Protein AF-A0AAV7VJG4-F1 (afdb_monomer_lite)

Radius of gyration: 14.64 Å; chains: 1; bounding box: 38×25×37 Å

Foldseek 3Di:
DDDPLPAPPPDAADEAEAEDEPDDLVVLLVVLLVVVPPPDDPSRYHYHYHYPDQDPSSVSSVVSNCVNCVVPPDDDDDHDDDD

Secondary structure (DSSP, 8-state):
---------SS--EEEEEEESS--HHHHHHHHHHHHT--S-TTTEEEEEEES--SGGGHHHHHHHHHHHTT-S----------

Organism: Pleurodeles waltl (NCBI:txid8319)

Sequence (83 aa):
MGSDSLTCSGKRKVALTISAYQEDPKYLKQCLVSARSIVYSQACLKIIMVIDGNSEEDRYMLDMFKEVFKEEKEIGTYIWGCF

Structure (mmCIF, N/CA/C/O backbone):
data_AF-A0AAV7VJG4-F1
#
_entry.id   AF-A0AAV7VJG4-F1
#
loop_
_atom_site.group_PDB
_atom_site.id
_atom_site.type_symbol
_atom_site.label_atom_id
_atom_site.label_alt_id
_atom_site.label_comp_id
_atom_site.label_asym_id
_atom_site.label_entity_id
_atom_site.label_seq_id
_atom_site.pdbx_PDB_ins_code
_atom_site.Cartn_x
_atom_site.Cartn_y
_atom_site.Cartn_z
_atom_site.occupancy
_atom_site.B_iso_or_equiv
_atom_site.auth_seq_id
_atom_site.auth_comp_id
_atom_site.auth_asym_id
_atom_site.auth_atom_id
_atom_site.pdbx_PDB_model_num
ATOM 1 N N . MET A 1 1 ? -15.791 18.792 22.508 1.00 37.09 1 MET A N 1
ATOM 2 C CA . MET A 1 1 ? -16.226 17.573 21.791 1.00 37.09 1 MET A CA 1
ATOM 3 C C . MET A 1 1 ? -14.965 16.769 21.539 1.00 37.09 1 MET A C 1
ATOM 5 O O . MET A 1 1 ? -14.154 17.186 20.727 1.00 37.09 1 MET A O 1
ATOM 9 N N . GLY A 1 2 ? -14.711 15.780 22.399 1.00 37.94 2 GLY A N 1
ATOM 10 C CA . GLY A 1 2 ? -13.439 15.062 22.466 1.00 37.94 2 GLY A CA 1
ATOM 11 C C . GLY A 1 2 ? -13.270 14.117 21.284 1.00 37.94 2 GLY A C 1
ATOM 12 O O . GLY A 1 2 ? -14.201 13.411 20.912 1.00 37.94 2 GLY A O 1
ATOM 13 N N . SER A 1 3 ? -12.088 14.154 20.687 1.00 48.22 3 SER A N 1
ATOM 14 C CA . SER A 1 3 ? -11.647 13.244 19.641 1.00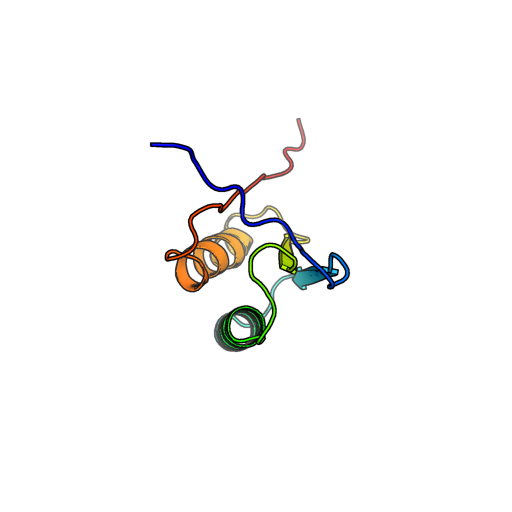 48.22 3 SER A CA 1
ATOM 15 C C . SER A 1 3 ? -11.461 11.854 20.247 1.00 48.22 3 SER A C 1
ATOM 17 O O . SER A 1 3 ? -10.429 11.583 20.858 1.00 48.22 3 SER A O 1
ATOM 19 N N . ASP A 1 4 ? -12.461 10.985 20.112 1.00 44.19 4 ASP A N 1
ATOM 20 C CA . ASP A 1 4 ? -12.321 9.577 20.473 1.00 44.19 4 ASP A CA 1
ATOM 21 C C . ASP A 1 4 ? -11.276 8.942 19.554 1.00 44.19 4 ASP A C 1
ATOM 23 O O . ASP A 1 4 ? -11.535 8.582 18.403 1.00 44.19 4 ASP A O 1
ATOM 27 N N . SER A 1 5 ? -10.056 8.818 20.072 1.00 54.06 5 SER A N 1
ATOM 28 C CA . SER A 1 5 ? -9.074 7.888 19.546 1.00 54.06 5 SER A CA 1
ATOM 29 C C . SER A 1 5 ? -9.706 6.501 19.620 1.00 54.06 5 SER A C 1
ATOM 31 O O . SER A 1 5 ? -9.823 5.936 20.710 1.00 54.06 5 SER A O 1
ATOM 33 N N . LEU A 1 6 ? -10.160 5.963 18.487 1.00 58.88 6 LEU A N 1
ATOM 34 C CA . LEU A 1 6 ? -10.615 4.580 18.394 1.00 58.88 6 LEU A CA 1
ATOM 35 C C . LEU A 1 6 ? -9.434 3.702 18.811 1.00 58.88 6 LEU A C 1
ATOM 37 O O . LEU A 1 6 ? -8.485 3.501 18.059 1.00 58.88 6 LEU A O 1
ATOM 41 N N . THR A 1 7 ? -9.433 3.254 20.059 1.00 61.81 7 THR A N 1
ATOM 42 C CA . THR A 1 7 ? -8.400 2.366 20.569 1.00 61.81 7 THR A CA 1
ATOM 43 C C . THR A 1 7 ? -8.705 0.957 20.086 1.00 61.81 7 THR A C 1
ATOM 45 O O . THR A 1 7 ? -9.858 0.536 19.982 1.00 61.81 7 THR A O 1
ATOM 48 N N . CYS A 1 8 ? -7.653 0.209 19.767 1.00 63.47 8 CYS A N 1
ATOM 49 C CA . CYS A 1 8 ? -7.753 -1.202 19.434 1.00 63.47 8 CYS A CA 1
ATOM 50 C C . CYS A 1 8 ? -8.119 -2.013 20.693 1.00 63.47 8 CYS A C 1
ATOM 52 O O . CYS A 1 8 ? -7.256 -2.633 21.311 1.00 63.47 8 CYS A O 1
ATOM 54 N N . SER A 1 9 ? -9.376 -1.948 21.138 1.00 66.12 9 SER A N 1
ATOM 55 C CA . SER A 1 9 ? -9.824 -2.644 22.345 1.00 66.12 9 SER A CA 1
ATOM 56 C C . SER A 1 9 ? -10.104 -4.115 22.028 1.00 66.12 9 SER A C 1
ATOM 58 O O . SER A 1 9 ? -10.946 -4.436 21.189 1.00 66.12 9 SER A O 1
ATOM 60 N N . GLY A 1 10 ? -9.348 -5.018 22.657 1.00 69.38 10 GLY A N 1
ATOM 61 C CA . GLY A 1 10 ? -9.560 -6.469 22.576 1.00 69.38 10 GLY A CA 1
ATOM 62 C C . GLY A 1 10 ? -9.022 -7.174 21.322 1.00 69.38 10 GLY A C 1
ATOM 63 O O . GLY A 1 10 ? -9.233 -8.376 21.177 1.00 69.38 10 GLY A O 1
ATOM 64 N N . LYS A 1 11 ? -8.313 -6.478 20.422 1.00 76.75 11 LYS A N 1
ATOM 65 C CA . LYS A 1 11 ? -7.664 -7.072 19.235 1.00 76.75 11 LYS A CA 1
ATOM 66 C C . LYS A 1 11 ? -6.167 -6.754 19.210 1.00 76.75 11 LYS A C 1
ATOM 68 O O . LYS A 1 11 ? -5.711 -5.799 19.832 1.00 76.75 11 LYS A O 1
ATOM 73 N N . ARG A 1 12 ? -5.378 -7.578 18.513 1.00 85.69 12 ARG A N 1
ATOM 74 C CA . ARG A 1 12 ? -3.948 -7.304 18.298 1.00 85.69 12 ARG A CA 1
ATOM 75 C C . ARG A 1 12 ? -3.788 -6.236 17.217 1.00 85.69 12 ARG A C 1
ATOM 77 O O . ARG A 1 12 ? -4.590 -6.155 16.299 1.00 85.69 12 ARG A O 1
ATOM 84 N N . LYS A 1 13 ? -2.745 -5.415 17.308 1.00 89.44 13 LYS A N 1
ATOM 85 C CA . LYS A 1 13 ? -2.377 -4.532 16.195 1.00 89.44 13 LYS A CA 1
ATOM 86 C C . LYS A 1 13 ? -1.696 -5.369 15.115 1.00 89.44 13 LYS A C 1
ATOM 88 O O . LYS A 1 13 ? -0.818 -6.168 15.434 1.00 89.44 13 LYS A O 1
ATOM 93 N N . VAL A 1 14 ? -2.108 -5.191 13.868 1.00 91.69 14 VAL A N 1
ATOM 94 C CA . VAL A 1 14 ? -1.596 -5.915 12.703 1.00 91.69 14 VAL A CA 1
ATOM 95 C C . VAL A 1 14 ? -1.130 -4.895 11.674 1.00 91.69 14 VAL A C 1
ATOM 97 O O . VAL A 1 14 ? -1.850 -3.948 11.363 1.00 91.69 14 VAL A O 1
ATOM 100 N N . ALA A 1 15 ? 0.074 -5.096 11.149 1.00 92.38 15 ALA A N 1
ATOM 101 C CA . ALA A 1 15 ? 0.568 -4.380 9.985 1.00 92.38 15 ALA A CA 1
ATOM 102 C C . ALA A 1 15 ? 0.606 -5.359 8.807 1.00 92.38 15 ALA A C 1
ATOM 104 O O . ALA A 1 15 ? 1.279 -6.386 8.885 1.00 92.38 15 ALA A O 1
ATOM 105 N N . LEU A 1 16 ? -0.148 -5.061 7.752 1.00 93.44 16 LEU A N 1
ATOM 106 C CA . LEU A 1 16 ? -0.083 -5.766 6.480 1.00 93.44 16 LEU A CA 1
ATOM 107 C C . LEU A 1 16 ? 0.905 -5.027 5.584 1.00 93.44 16 LEU A C 1
ATOM 109 O O . LEU A 1 16 ? 0.640 -3.897 5.176 1.00 93.44 16 LEU A O 1
ATOM 113 N N . THR A 1 17 ? 2.027 -5.669 5.283 1.00 94.88 17 THR A N 1
ATOM 114 C CA . THR A 1 1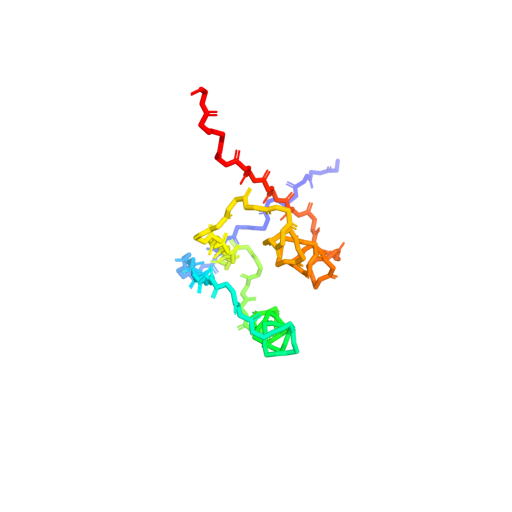7 ? 3.043 -5.111 4.392 1.00 94.88 17 THR A CA 1
ATOM 115 C C . THR A 1 17 ? 2.888 -5.698 2.994 1.00 94.88 17 THR A C 1
ATOM 117 O O . THR A 1 17 ? 2.814 -6.917 2.849 1.00 94.88 17 THR A O 1
ATOM 120 N N . ILE A 1 18 ? 2.853 -4.842 1.976 1.00 93.88 18 ILE A N 1
ATOM 121 C CA . ILE A 1 18 ? 2.794 -5.216 0.560 1.00 93.88 18 ILE A CA 1
ATOM 122 C C . ILE A 1 18 ? 4.052 -4.667 -0.108 1.00 93.88 18 ILE A C 1
ATOM 124 O O . ILE A 1 18 ? 4.209 -3.455 -0.232 1.00 93.88 18 ILE A O 1
ATOM 128 N N . SER A 1 19 ? 4.962 -5.549 -0.504 1.00 92.25 19 SER A N 1
ATOM 129 C CA . SER A 1 19 ? 6.124 -5.197 -1.322 1.00 92.25 19 SER A CA 1
ATOM 130 C C . SER A 1 19 ? 5.765 -5.323 -2.800 1.00 92.25 19 SER A C 1
ATOM 132 O O . SER A 1 19 ? 5.243 -6.364 -3.196 1.00 92.25 19 SER A O 1
ATOM 134 N N . ALA A 1 20 ? 6.052 -4.297 -3.595 1.00 90.12 20 ALA A N 1
ATOM 135 C CA . ALA A 1 20 ? 5.788 -4.279 -5.030 1.00 90.12 20 ALA A CA 1
ATOM 136 C C . ALA A 1 20 ? 7.002 -3.745 -5.806 1.00 90.12 20 ALA A C 1
ATOM 138 O O . ALA A 1 20 ? 7.661 -2.801 -5.367 1.00 90.12 20 ALA A O 1
ATOM 139 N N . TYR A 1 21 ? 7.268 -4.334 -6.971 1.00 89.38 21 TYR A N 1
ATOM 140 C CA . TYR A 1 21 ? 8.262 -3.866 -7.936 1.00 89.38 21 TYR A CA 1
ATOM 141 C C . TYR A 1 21 ? 7.778 -4.191 -9.346 1.00 89.38 21 TYR A C 1
ATOM 143 O O . TYR A 1 21 ? 7.552 -5.360 -9.643 1.00 89.38 21 TYR A O 1
ATOM 151 N N . GLN A 1 22 ? 7.602 -3.175 -10.197 1.00 87.19 22 GLN A N 1
ATOM 152 C CA . GLN A 1 22 ? 7.149 -3.343 -11.588 1.00 87.19 22 GLN A CA 1
ATOM 153 C C . GLN A 1 22 ? 5.936 -4.289 -11.754 1.00 87.19 22 GLN A C 1
ATOM 155 O O . GLN A 1 22 ? 5.856 -5.065 -12.704 1.00 87.19 22 GLN A O 1
ATOM 160 N N . GLU A 1 23 ? 4.987 -4.231 -10.817 1.00 87.94 23 GLU A N 1
ATOM 161 C CA . GLU A 1 23 ? 3.797 -5.088 -10.817 1.00 87.94 23 GLU A CA 1
ATOM 162 C C . GLU A 1 23 ? 2.816 -4.721 -11.940 1.00 87.94 23 GLU A C 1
ATOM 164 O O . GLU A 1 23 ? 2.766 -3.590 -12.417 1.00 87.94 23 GLU A O 1
ATOM 169 N N . ASP A 1 24 ? 1.961 -5.656 -12.355 1.00 91.25 24 ASP A N 1
ATOM 170 C CA . ASP A 1 24 ? 0.890 -5.305 -13.291 1.00 91.25 24 ASP A CA 1
ATOM 171 C C . ASP A 1 24 ? -0.117 -4.350 -12.603 1.00 91.25 24 ASP A C 1
ATOM 173 O O . ASP A 1 24 ? -0.652 -4.684 -11.536 1.00 91.25 24 ASP A O 1
ATOM 177 N N . PRO A 1 25 ? -0.451 -3.190 -13.205 1.00 91.19 25 PRO A N 1
ATOM 178 C CA . PRO A 1 25 ? -1.356 -2.211 -12.604 1.00 91.19 25 PRO A CA 1
ATOM 179 C C . PRO A 1 25 ? -2.733 -2.780 -12.226 1.00 91.19 25 PRO A C 1
ATOM 181 O O . PRO A 1 25 ? -3.334 -2.390 -11.221 1.00 91.19 25 PRO A O 1
ATOM 184 N N . LYS A 1 26 ? -3.267 -3.714 -13.018 1.00 93.75 26 LYS A N 1
ATOM 185 C CA . LYS A 1 26 ? -4.575 -4.323 -12.768 1.00 93.75 26 LYS A CA 1
ATOM 186 C C . LYS A 1 26 ? -4.510 -5.262 -11.567 1.00 93.75 26 LYS A C 1
ATOM 188 O O . LYS A 1 26 ? -5.412 -5.213 -10.725 1.00 93.75 26 LYS A O 1
ATOM 193 N N . TYR A 1 27 ? -3.465 -6.082 -11.469 1.00 92.75 27 TYR A N 1
ATOM 194 C CA . TYR A 1 27 ? -3.288 -6.994 -10.336 1.00 92.75 27 TYR A CA 1
ATOM 195 C C . TYR A 1 27 ? -2.960 -6.246 -9.046 1.00 92.75 27 TYR A C 1
ATOM 197 O O . TYR A 1 27 ? -3.561 -6.541 -8.010 1.00 92.75 27 TYR A O 1
ATOM 205 N N . LEU A 1 28 ? -2.117 -5.211 -9.113 1.00 93.25 28 LEU A N 1
ATOM 206 C CA . LEU A 1 28 ? -1.836 -4.344 -7.972 1.00 93.25 28 LEU A CA 1
ATOM 207 C C . LEU A 1 28 ? -3.125 -3.700 -7.446 1.00 93.25 28 LEU A C 1
ATOM 209 O O . LEU A 1 28 ? -3.419 -3.792 -6.253 1.00 93.25 28 LEU A O 1
ATOM 213 N N . LYS A 1 29 ? -3.961 -3.137 -8.330 1.00 94.25 29 LYS A N 1
ATOM 214 C CA . LYS A 1 29 ? -5.242 -2.533 -7.930 1.00 94.25 29 LYS A CA 1
ATOM 215 C C . LYS A 1 29 ? -6.159 -3.541 -7.243 1.00 94.25 29 LYS A C 1
ATOM 217 O O . LYS A 1 29 ? -6.742 -3.233 -6.205 1.00 94.25 29 LYS A O 1
ATOM 222 N N . GLN A 1 30 ? -6.282 -4.747 -7.798 1.00 95.19 30 GLN A N 1
ATOM 223 C CA . GLN A 1 30 ? -7.091 -5.817 -7.205 1.00 95.19 30 GLN A CA 1
ATOM 224 C C . GLN A 1 30 ? -6.562 -6.244 -5.830 1.00 95.19 30 GLN A C 1
ATOM 226 O O . GLN A 1 30 ? -7.356 -6.447 -4.907 1.00 95.19 30 GLN A O 1
ATOM 231 N N . CYS A 1 31 ? -5.240 -6.324 -5.669 1.00 94.25 31 CYS A N 1
ATOM 232 C CA . CYS A 1 31 ? -4.588 -6.630 -4.398 1.00 94.25 31 CYS A CA 1
ATOM 233 C C . CYS A 1 31 ? -4.890 -5.560 -3.338 1.00 94.25 31 CYS A C 1
ATOM 235 O O . CYS A 1 31 ? -5.358 -5.883 -2.245 1.00 94.25 31 CYS A O 1
ATOM 237 N N . LEU A 1 32 ? -4.727 -4.279 -3.681 1.00 94.06 32 LEU A N 1
ATOM 238 C CA . LEU A 1 32 ? -4.993 -3.163 -2.770 1.00 94.06 32 LEU A CA 1
ATOM 239 C C . LEU A 1 32 ? -6.477 -3.068 -2.388 1.00 94.06 32 LEU A C 1
ATOM 241 O O . LEU A 1 32 ? -6.802 -2.854 -1.220 1.00 94.06 32 LEU A O 1
ATOM 245 N N . VAL A 1 33 ? -7.391 -3.284 -3.342 1.00 94.12 33 VAL A N 1
ATOM 246 C CA . VAL A 1 33 ? -8.838 -3.338 -3.063 1.00 94.12 33 VAL A CA 1
ATOM 247 C C . VAL A 1 33 ? -9.168 -4.498 -2.122 1.00 94.12 33 VAL A C 1
ATOM 249 O O . VAL A 1 33 ? -9.956 -4.323 -1.190 1.00 94.12 33 VAL A O 1
ATOM 252 N N . SER A 1 34 ? -8.534 -5.655 -2.322 1.00 93.81 34 SER A N 1
ATOM 253 C CA . SER A 1 34 ? -8.697 -6.816 -1.442 1.00 93.81 34 SER A CA 1
ATOM 254 C C . SER A 1 34 ? -8.186 -6.514 -0.032 1.00 93.81 34 SER A C 1
ATOM 256 O O . SER A 1 34 ? -8.901 -6.762 0.938 1.00 93.81 34 SER A O 1
ATOM 258 N N . ALA A 1 35 ? -7.011 -5.889 0.092 1.00 92.62 35 ALA A N 1
ATOM 259 C CA . ALA A 1 35 ? -6.438 -5.473 1.371 1.00 92.62 35 ALA A CA 1
ATOM 260 C C . ALA A 1 35 ? -7.331 -4.463 2.114 1.00 92.62 35 ALA A C 1
ATOM 262 O O . ALA A 1 35 ? -7.567 -4.608 3.312 1.00 92.62 35 ALA A O 1
ATOM 263 N N . ARG A 1 36 ? -7.895 -3.482 1.400 1.00 89.94 36 ARG A N 1
ATOM 264 C CA . ARG A 1 36 ? -8.855 -2.515 1.957 1.00 89.94 36 ARG A CA 1
ATOM 265 C C . ARG A 1 36 ? -10.142 -3.183 2.450 1.00 89.94 36 ARG A C 1
ATOM 267 O O . ARG A 1 36 ? -10.734 -2.736 3.425 1.00 89.94 36 ARG A O 1
ATOM 274 N N . SER A 1 37 ? -10.585 -4.249 1.784 1.00 90.38 37 SER A N 1
ATOM 275 C CA . SER A 1 37 ? -11.809 -4.978 2.148 1.00 90.38 37 SER A CA 1
ATOM 276 C C . SER A 1 37 ? -11.661 -5.909 3.360 1.00 90.38 37 SER A C 1
ATOM 278 O O . SER A 1 37 ? -12.639 -6.537 3.770 1.00 90.38 37 SER A O 1
ATOM 280 N N . ILE A 1 38 ? -10.462 -6.012 3.947 1.00 90.31 38 ILE A N 1
ATOM 281 C CA . ILE A 1 38 ? -10.224 -6.852 5.122 1.00 90.31 38 ILE A CA 1
ATOM 282 C C . ILE A 1 38 ? -11.105 -6.371 6.277 1.00 90.31 38 ILE A C 1
ATOM 284 O O . ILE A 1 38 ? -10.991 -5.244 6.759 1.00 90.31 38 ILE A O 1
ATOM 288 N N . VAL A 1 39 ? -11.958 -7.269 6.775 1.00 85.75 39 VAL A N 1
ATOM 289 C CA . VAL A 1 39 ? -12.824 -7.009 7.929 1.00 85.75 39 VAL A CA 1
ATOM 290 C C . VAL A 1 39 ? -11.989 -7.067 9.210 1.00 85.75 39 VAL A C 1
ATOM 292 O O . VAL A 1 39 ? -11.942 -8.068 9.928 1.00 85.75 39 VAL A O 1
ATOM 295 N N . TYR A 1 40 ? -11.305 -5.966 9.504 1.00 84.81 40 TYR A N 1
ATOM 296 C CA . TYR A 1 40 ? -10.600 -5.736 10.758 1.00 84.81 40 TYR A CA 1
ATOM 297 C C . TYR A 1 40 ? -10.983 -4.379 11.336 1.00 84.81 40 TYR A C 1
ATOM 299 O O . TYR A 1 40 ? -11.513 -3.515 10.645 1.00 84.81 40 TYR A O 1
ATOM 307 N N . SER A 1 41 ? -10.738 -4.182 12.632 1.00 83.19 41 SER A N 1
ATOM 308 C CA . SER A 1 41 ? -10.923 -2.843 13.191 1.00 83.19 41 SER A CA 1
ATOM 309 C C . SER A 1 41 ? -9.892 -1.916 12.554 1.00 83.19 41 SER A C 1
ATOM 311 O O . SER A 1 41 ? -8.697 -2.203 12.641 1.00 83.19 41 SER A O 1
ATOM 313 N N . GLN A 1 42 ? -10.342 -0.817 11.945 1.00 75.81 42 GLN A N 1
ATOM 314 C CA . GLN A 1 42 ? -9.469 0.174 11.301 1.00 75.81 42 GLN A CA 1
ATOM 315 C C . GLN A 1 42 ? -8.454 0.773 12.290 1.00 75.81 42 GLN A C 1
ATOM 317 O O . GLN A 1 42 ? -7.325 1.079 11.940 1.00 75.81 42 GLN A O 1
ATOM 322 N N . ALA A 1 43 ? -8.801 0.816 13.580 1.00 80.06 43 ALA A N 1
ATOM 323 C CA . ALA A 1 43 ? -7.889 1.201 14.658 1.00 80.06 43 ALA A CA 1
ATOM 324 C C . ALA A 1 43 ? -6.742 0.203 14.924 1.00 80.06 43 ALA A C 1
ATOM 326 O O . ALA A 1 43 ? -5.790 0.508 15.648 1.00 80.06 43 ALA A O 1
ATOM 327 N N . CYS A 1 44 ? -6.857 -1.021 14.410 1.00 85.62 44 CYS A N 1
ATOM 328 C CA . CYS A 1 44 ? -5.946 -2.127 14.677 1.00 85.62 44 CYS A CA 1
ATOM 329 C C . CYS A 1 44 ? -5.190 -2.611 13.432 1.00 85.62 44 CYS A C 1
ATOM 331 O O . CYS A 1 44 ? -4.212 -3.336 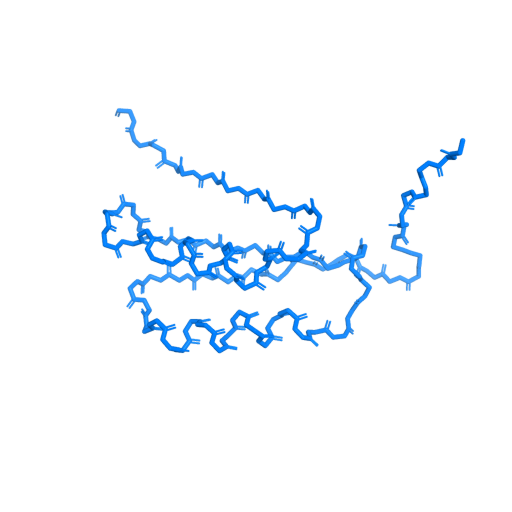13.602 1.00 85.62 44 CYS A O 1
ATOM 333 N N . LEU A 1 45 ? -5.633 -2.268 12.217 1.00 89.81 45 LEU A N 1
ATOM 334 C CA . LEU A 1 45 ? -4.986 -2.650 10.960 1.00 89.81 45 LEU A CA 1
ATOM 335 C C . LEU A 1 45 ? -4.247 -1.451 10.375 1.00 89.81 45 LEU A C 1
ATOM 337 O O . LEU A 1 45 ? -4.812 -0.374 10.239 1.00 89.81 45 LEU A O 1
ATOM 341 N N . LYS A 1 46 ? -2.988 -1.655 9.995 1.00 91.06 46 LYS A N 1
ATOM 342 C CA . LYS A 1 46 ? -2.228 -0.707 9.179 1.00 91.06 46 LYS A CA 1
ATOM 343 C C . LYS A 1 46 ? -1.790 -1.400 7.903 1.00 91.06 46 LYS A C 1
ATOM 345 O O . LYS A 1 46 ? -1.284 -2.516 7.972 1.00 91.06 46 LYS A O 1
ATOM 350 N N . ILE A 1 47 ? -1.965 -0.746 6.763 1.00 93.25 47 ILE A N 1
ATOM 351 C CA . ILE A 1 47 ? -1.493 -1.247 5.472 1.00 93.25 47 ILE A CA 1
ATOM 352 C C . ILE A 1 47 ? -0.280 -0.411 5.081 1.00 93.25 47 ILE A C 1
ATOM 354 O O . ILE A 1 47 ? -0.354 0.815 5.044 1.00 93.25 47 ILE A O 1
ATOM 358 N N . ILE A 1 48 ? 0.846 -1.077 4.846 1.00 94.00 48 ILE A N 1
ATOM 359 C CA . ILE A 1 48 ? 2.117 -0.450 4.489 1.00 94.00 48 ILE A CA 1
ATOM 360 C C . ILE A 1 48 ? 2.516 -1.000 3.129 1.00 94.00 48 ILE A C 1
ATOM 362 O O . ILE A 1 48 ? 2.711 -2.202 2.981 1.00 94.00 48 ILE A O 1
ATOM 366 N N . MET A 1 49 ? 2.647 -0.126 2.140 1.00 93.94 49 MET A N 1
ATOM 367 C CA . MET A 1 49 ? 3.146 -0.507 0.827 1.00 93.94 49 MET A CA 1
ATOM 368 C C . MET A 1 49 ? 4.589 -0.036 0.668 1.00 93.94 49 MET A C 1
ATOM 370 O O . MET A 1 49 ? 4.902 1.119 0.957 1.00 93.94 49 MET A O 1
ATOM 374 N N . VAL A 1 50 ? 5.457 -0.941 0.229 1.00 92.94 50 VAL A N 1
ATOM 375 C CA . VAL A 1 50 ? 6.866 -0.673 -0.062 1.00 92.94 50 VAL A CA 1
ATOM 376 C C . VAL A 1 50 ? 7.071 -0.889 -1.551 1.00 92.94 50 VAL A C 1
ATOM 378 O O . VAL A 1 50 ? 6.796 -1.974 -2.059 1.00 92.94 50 VAL A O 1
ATOM 381 N N . ILE A 1 51 ? 7.528 0.151 -2.239 1.00 91.69 51 ILE A N 1
ATOM 382 C CA . ILE A 1 51 ? 7.856 0.096 -3.660 1.00 91.69 51 ILE A CA 1
ATOM 383 C C . ILE A 1 51 ? 9.377 -0.009 -3.760 1.00 91.69 51 ILE A C 1
ATOM 385 O O . ILE A 1 51 ? 10.073 0.893 -3.298 1.00 91.69 51 ILE A O 1
ATOM 389 N N . ASP A 1 52 ? 9.888 -1.097 -4.336 1.00 86.88 52 ASP A N 1
ATOM 390 C CA . ASP A 1 52 ? 11.333 -1.329 -4.527 1.00 86.88 52 ASP A CA 1
ATOM 391 C C . ASP A 1 52 ? 11.858 -0.634 -5.800 1.00 86.88 52 ASP A C 1
ATOM 393 O O . ASP A 1 52 ? 12.600 -1.189 -6.603 1.00 86.88 52 ASP A O 1
ATOM 397 N N . GLY A 1 53 ? 11.384 0.587 -6.040 1.00 82.81 53 GLY A N 1
ATOM 398 C CA . GLY A 1 53 ? 11.631 1.362 -7.249 1.00 82.81 53 GLY A CA 1
ATOM 399 C C . GLY A 1 53 ? 11.392 2.846 -6.988 1.00 82.81 53 GLY A C 1
ATOM 400 O O . GLY A 1 53 ? 10.512 3.223 -6.213 1.00 82.81 53 GLY A O 1
ATOM 401 N N . ASN A 1 54 ? 12.215 3.697 -7.595 1.00 80.94 54 ASN A N 1
ATOM 402 C CA . ASN A 1 54 ? 12.148 5.153 -7.432 1.00 80.94 54 ASN A CA 1
ATOM 403 C C . ASN A 1 54 ? 12.195 5.892 -8.778 1.00 80.94 54 ASN A C 1
ATOM 405 O O . ASN A 1 54 ? 12.488 7.087 -8.842 1.00 80.94 54 ASN A O 1
ATOM 409 N N . SER A 1 55 ? 11.957 5.171 -9.873 1.00 82.56 55 SER A N 1
ATOM 410 C CA . SER A 1 55 ? 11.874 5.781 -11.193 1.00 82.56 55 SER A CA 1
ATOM 411 C C . SER A 1 55 ? 10.521 6.475 -11.378 1.00 82.56 55 SER A C 1
ATOM 413 O O . SER 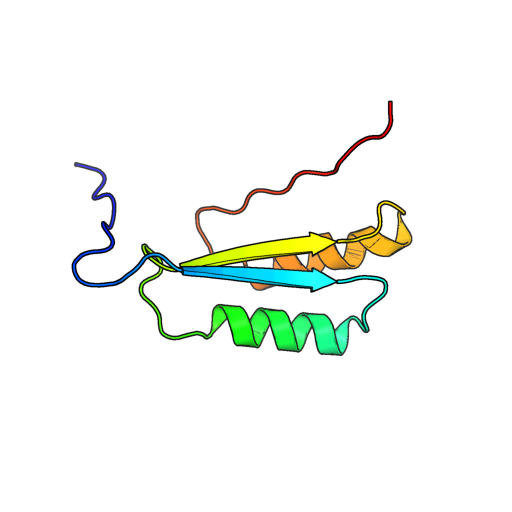A 1 55 ? 9.565 6.253 -10.632 1.00 82.56 55 SER A O 1
ATOM 415 N N . GLU A 1 56 ? 10.413 7.335 -12.390 1.00 80.12 56 GLU A N 1
ATOM 416 C CA . GLU A 1 56 ? 9.123 7.926 -12.758 1.00 80.12 56 GLU A CA 1
ATOM 417 C C . GLU A 1 56 ? 8.102 6.856 -13.178 1.00 80.12 56 GLU A C 1
ATOM 419 O O . GLU A 1 56 ? 6.910 6.998 -12.909 1.00 80.12 56 GLU A O 1
ATOM 424 N N . GLU A 1 57 ? 8.590 5.746 -13.732 1.00 81.25 57 GLU A N 1
ATOM 425 C CA . GLU A 1 57 ? 7.800 4.579 -14.120 1.00 81.25 57 GLU A CA 1
ATOM 426 C C . GLU A 1 57 ? 7.226 3.829 -12.914 1.00 81.25 57 GLU A C 1
ATOM 428 O O . GLU A 1 57 ? 6.242 3.126 -13.074 1.00 81.25 57 GLU A O 1
ATOM 433 N N . ASP A 1 58 ? 7.765 4.004 -11.704 1.00 84.94 58 ASP A N 1
ATOM 434 C CA . ASP A 1 58 ? 7.254 3.359 -10.486 1.00 84.94 58 ASP A CA 1
ATOM 435 C C . ASP A 1 58 ? 6.169 4.195 -9.784 1.00 84.94 58 ASP A C 1
ATOM 437 O O . ASP A 1 58 ? 5.438 3.700 -8.919 1.00 84.94 58 ASP A O 1
ATOM 441 N N . ARG A 1 59 ? 6.018 5.474 -10.164 1.00 85.81 59 ARG A N 1
ATOM 442 C CA . ARG A 1 59 ? 5.090 6.410 -9.504 1.00 85.81 59 ARG A CA 1
ATOM 443 C C . ARG A 1 59 ? 3.629 5.991 -9.616 1.00 85.81 59 ARG A C 1
ATOM 445 O O . ARG A 1 59 ? 2.860 6.279 -8.700 1.00 85.81 59 ARG A O 1
ATOM 452 N N . TYR A 1 60 ? 3.246 5.262 -10.668 1.00 90.12 60 TYR A N 1
ATOM 453 C CA . TYR A 1 60 ? 1.861 4.795 -10.800 1.00 90.12 60 TYR A CA 1
ATOM 454 C C . TYR A 1 60 ? 1.452 3.892 -9.626 1.00 90.12 60 TYR A C 1
ATOM 456 O O . TYR A 1 60 ? 0.287 3.910 -9.231 1.00 90.12 60 TYR A O 1
ATOM 464 N N . MET A 1 61 ? 2.387 3.130 -9.039 1.00 91.38 61 MET A N 1
ATOM 465 C CA . MET A 1 61 ? 2.108 2.270 -7.885 1.00 91.38 61 MET A CA 1
ATOM 466 C C . MET A 1 61 ? 1.733 3.113 -6.659 1.00 91.38 61 MET A C 1
ATOM 468 O O . MET A 1 61 ? 0.787 2.790 -5.937 1.00 91.38 61 MET A O 1
ATOM 472 N N . LEU A 1 62 ? 2.427 4.238 -6.460 1.00 90.81 62 LEU A N 1
ATOM 473 C CA . LEU A 1 62 ? 2.129 5.206 -5.406 1.00 90.81 62 LEU A CA 1
ATOM 474 C C . LEU A 1 62 ? 0.769 5.881 -5.622 1.00 90.81 62 LEU A C 1
ATOM 476 O O . LEU A 1 62 ? -0.025 6.002 -4.686 1.00 90.81 62 LEU A O 1
ATOM 480 N N . ASP A 1 63 ? 0.501 6.325 -6.848 1.00 92.25 63 ASP A N 1
ATOM 481 C CA . ASP A 1 63 ? -0.748 7.009 -7.189 1.00 92.25 63 ASP A CA 1
ATOM 482 C C . ASP A 1 63 ? -1.951 6.071 -7.069 1.00 92.25 63 ASP A C 1
ATOM 484 O O . ASP A 1 63 ? -2.994 6.458 -6.541 1.00 92.25 63 ASP A O 1
ATOM 488 N N . MET A 1 64 ? -1.784 4.805 -7.448 1.00 93.12 64 MET A N 1
ATOM 489 C CA . MET A 1 64 ? -2.801 3.773 -7.281 1.00 93.12 64 MET A CA 1
ATOM 490 C C . MET A 1 64 ? -3.093 3.474 -5.811 1.0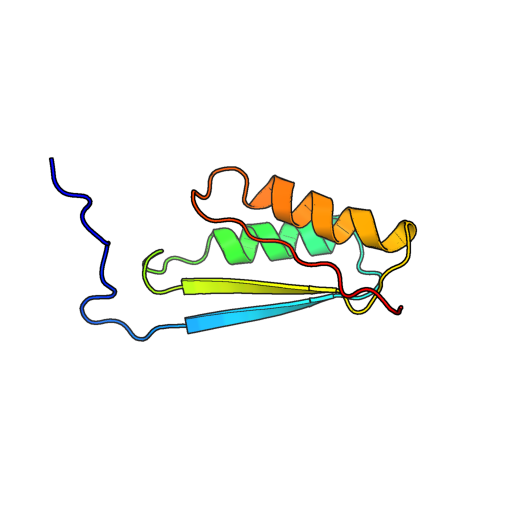0 93.12 64 MET A C 1
ATOM 492 O O . MET A 1 64 ? -4.257 3.317 -5.436 1.00 93.12 64 MET A O 1
ATOM 496 N N . PHE A 1 65 ? -2.064 3.437 -4.960 1.00 93.31 65 PHE A N 1
ATOM 497 C CA . PHE A 1 65 ? -2.254 3.315 -3.517 1.00 93.31 65 PHE A CA 1
ATOM 498 C C . PHE A 1 65 ? -3.104 4.471 -2.976 1.00 93.31 65 PHE A C 1
ATOM 500 O O . PHE A 1 65 ? -4.118 4.241 -2.313 1.00 93.31 65 PHE A O 1
ATOM 507 N N . LYS A 1 66 ? -2.761 5.715 -3.329 1.00 92.62 66 LYS A N 1
ATOM 508 C CA . LYS A 1 66 ? -3.553 6.893 -2.944 1.00 92.62 66 LYS A CA 1
ATOM 509 C C . LYS A 1 66 ? -4.987 6.819 -3.472 1.00 92.62 66 LYS A C 1
ATOM 511 O O . LYS A 1 66 ? -5.910 7.164 -2.744 1.00 92.62 66 LYS A O 1
ATOM 516 N N . GLU A 1 67 ? -5.188 6.354 -4.706 1.00 93.56 67 GLU A N 1
ATOM 517 C CA . GLU A 1 67 ? -6.515 6.220 -5.317 1.00 93.56 67 GLU A CA 1
ATOM 518 C C . GLU A 1 67 ? -7.399 5.221 -4.551 1.00 93.56 67 GLU A C 1
ATOM 520 O O . GLU A 1 67 ? -8.557 5.521 -4.249 1.00 93.56 67 GLU A O 1
ATOM 525 N N . VAL A 1 68 ? -6.863 4.041 -4.220 1.00 93.00 68 VAL A N 1
ATOM 526 C CA . VAL A 1 68 ? -7.617 2.971 -3.545 1.00 93.00 68 VAL A CA 1
ATOM 527 C C . VAL A 1 68 ? -7.974 3.351 -2.106 1.00 93.00 68 VAL A C 1
ATOM 529 O O . VAL A 1 68 ? -9.084 3.040 -1.658 1.00 93.00 68 VAL A O 1
ATOM 532 N N . PHE A 1 69 ? -7.069 4.042 -1.406 1.00 90.75 69 PHE A N 1
ATOM 533 C CA . PHE A 1 69 ? -7.232 4.428 -0.001 1.00 90.75 69 PHE A CA 1
ATOM 534 C C . PHE A 1 69 ? -7.730 5.863 0.207 1.00 90.75 69 PHE A C 1
ATOM 536 O O . PHE A 1 69 ? -7.812 6.292 1.346 1.00 90.75 69 PHE A O 1
ATOM 543 N N . LYS A 1 70 ? -8.124 6.600 -0.841 1.00 88.69 70 LYS A N 1
ATOM 544 C CA . LYS A 1 70 ? -8.518 8.029 -0.780 1.00 88.69 70 LYS A CA 1
ATOM 545 C C . LYS A 1 70 ? -9.590 8.403 0.260 1.00 88.69 70 LYS A C 1
ATOM 547 O O . LYS A 1 70 ? -9.728 9.574 0.592 1.00 88.69 70 LYS A O 1
ATOM 552 N N . GLU A 1 71 ? -10.396 7.438 0.697 1.00 85.81 71 GLU A N 1
ATOM 553 C CA . GLU A 1 71 ? -11.470 7.621 1.685 1.00 85.81 71 GLU A CA 1
ATOM 554 C C . GLU A 1 71 ? -10.964 7.485 3.134 1.00 85.81 71 GLU A C 1
ATOM 556 O O . GLU A 1 71 ? -11.669 7.852 4.075 1.00 85.81 71 GLU A O 1
ATOM 561 N N . GLU A 1 72 ? -9.734 6.996 3.319 1.00 84.38 72 GLU A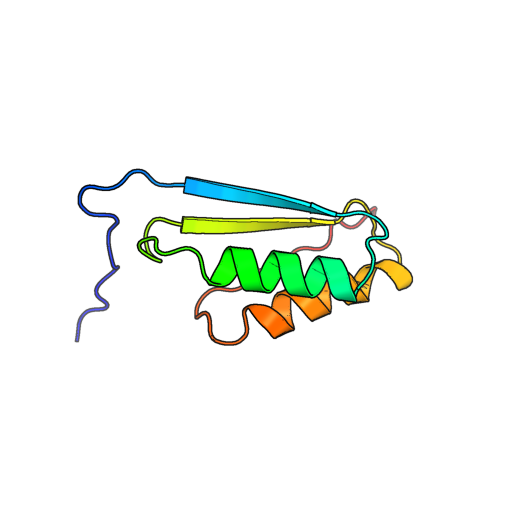 N 1
ATOM 562 C CA . GLU A 1 72 ? -9.088 6.864 4.619 1.00 84.38 72 GLU A CA 1
ATOM 563 C C . GLU A 1 72 ? -8.587 8.216 5.131 1.00 84.38 72 GLU A C 1
ATOM 565 O O . GLU A 1 72 ? -8.023 9.030 4.398 1.00 84.38 72 GLU A O 1
ATOM 570 N N . LYS A 1 73 ? -8.761 8.450 6.435 1.00 77.00 73 LYS A N 1
ATOM 571 C CA . LYS A 1 73 ? -8.374 9.719 7.074 1.00 77.00 73 LYS A CA 1
ATOM 572 C C . LYS A 1 73 ? -6.860 9.896 7.203 1.00 77.00 73 LYS A C 1
ATOM 574 O O . LYS A 1 73 ? -6.395 11.028 7.283 1.00 77.00 73 LYS A O 1
ATOM 579 N N . GLU A 1 74 ? -6.106 8.799 7.259 1.00 83.81 74 GLU A N 1
ATOM 580 C CA . GLU A 1 74 ? -4.663 8.801 7.509 1.00 83.81 74 GLU A CA 1
ATOM 581 C C . GLU A 1 74 ? -3.921 8.078 6.379 1.00 83.81 74 GLU A C 1
ATOM 583 O O . GLU A 1 74 ? -3.769 6.859 6.395 1.00 83.81 74 GLU A O 1
ATOM 588 N N . ILE A 1 75 ? -3.426 8.842 5.402 1.00 88.81 75 ILE A N 1
ATOM 589 C CA . ILE A 1 75 ? -2.548 8.341 4.338 1.00 88.81 75 ILE A CA 1
ATOM 590 C C . ILE A 1 75 ? -1.233 9.115 4.406 1.00 88.81 75 ILE A C 1
ATOM 592 O O . ILE A 1 75 ? -1.220 10.342 4.324 1.00 88.81 75 ILE A O 1
ATOM 596 N N . GLY A 1 76 ? -0.121 8.394 4.541 1.00 89.69 76 GLY A N 1
ATOM 597 C CA . GLY A 1 76 ? 1.226 8.956 4.511 1.00 89.69 76 GLY A CA 1
ATOM 598 C C . GLY A 1 76 ? 2.049 8.304 3.409 1.00 89.69 76 GLY A C 1
ATOM 599 O O . GLY A 1 76 ? 2.011 7.087 3.246 1.00 89.69 76 GLY A O 1
ATOM 600 N N . THR A 1 77 ? 2.801 9.107 2.660 1.00 89.38 77 THR A N 1
ATOM 601 C CA . THR A 1 77 ? 3.711 8.614 1.621 1.00 89.38 77 THR A CA 1
ATOM 602 C C . THR A 1 77 ? 5.086 9.221 1.801 1.00 89.38 77 THR A C 1
ATOM 604 O O . THR A 1 77 ? 5.196 10.426 2.023 1.00 89.38 77 THR A O 1
ATOM 607 N N . TYR A 1 78 ? 6.123 8.402 1.669 1.00 88.25 78 TYR A N 1
ATOM 608 C CA . TYR A 1 78 ? 7.509 8.837 1.754 1.00 88.25 78 TYR A CA 1
ATOM 609 C C . TYR A 1 78 ? 8.295 8.241 0.592 1.00 88.25 78 TYR A C 1
ATOM 611 O O . TYR A 1 78 ? 8.221 7.038 0.351 1.00 88.25 78 TYR A O 1
ATOM 619 N N . ILE A 1 79 ? 9.027 9.093 -0.120 1.00 85.38 79 ILE A N 1
ATOM 620 C CA . ILE A 1 79 ? 9.937 8.685 -1.186 1.00 85.38 79 ILE A CA 1
ATOM 621 C C . ILE A 1 79 ? 11.345 8.762 -0.607 1.00 85.38 79 ILE A C 1
ATOM 623 O O . ILE A 1 79 ? 11.775 9.829 -0.165 1.00 85.38 79 ILE A O 1
ATOM 627 N N . TRP A 1 80 ? 12.050 7.633 -0.595 1.00 82.00 80 TRP A N 1
ATOM 628 C CA . TRP A 1 80 ? 13.455 7.602 -0.205 1.00 82.00 80 TRP A CA 1
ATOM 629 C C . TRP A 1 80 ? 14.285 8.282 -1.296 1.00 82.00 80 TRP A C 1
ATOM 631 O O . TRP A 1 80 ? 14.381 7.790 -2.417 1.00 82.00 80 TRP A O 1
ATOM 641 N N . GLY A 1 81 ? 14.857 9.442 -0.979 1.00 73.31 81 GLY A N 1
ATOM 642 C CA . GLY A 1 81 ? 15.827 10.102 -1.847 1.00 73.31 81 GLY A CA 1
ATOM 643 C C . GLY A 1 81 ? 17.221 9.510 -1.649 1.00 73.31 81 GLY A C 1
ATOM 644 O O . GLY A 1 81 ? 17.674 9.373 -0.514 1.00 73.31 81 GLY A O 1
ATOM 645 N N . CYS A 1 82 ? 17.917 9.205 -2.744 1.00 57.31 82 CYS A N 1
ATOM 646 C CA . CYS A 1 82 ? 19.376 9.249 -2.745 1.00 57.31 82 CYS A CA 1
ATOM 647 C C . CYS A 1 82 ? 19.779 10.722 -2.885 1.00 57.31 82 CYS A C 1
ATOM 649 O O . CYS A 1 82 ? 19.332 11.385 -3.823 1.00 57.31 82 CYS A O 1
ATOM 651 N N . PHE A 1 83 ? 20.550 11.227 -1.923 1.00 46.97 83 PHE A N 1
ATOM 652 C CA . PHE A 1 83 ? 21.258 12.503 -2.040 1.00 46.97 83 PHE A CA 1
ATOM 653 C C . PHE A 1 83 ? 22.420 12.376 -3.025 1.00 46.97 83 PHE A C 1
ATOM 655 O O . PHE A 1 83 ? 23.016 11.273 -3.071 1.00 46.97 83 PHE A O 1
#

pLDDT: mean 83.69, std 13.76, range [37.09, 95.19]